Protein AF-A0AAD6RUS1-F1 (afdb_monomer_lite)

pLDDT: mean 93.87, std 6.11, range [62.81, 98.31]

Secondary structure (DSSP, 8-state):
-EEEETTTTEEEE-TT-BHHHHHHHHHHH-SS------S-TT-BHHHHTSTT----TTHHHH--GGGG-----EE-TT--EE-

Radius of gyration: 12.89 Å; chains: 1; bounding box: 27×23×39 Å

Organism: NCBI:txid444605

Structure (mmCIF, N/CA/C/O backbone):
data_AF-A0AAD6RUS1-F1
#
_entry.id   AF-A0AAD6RUS1-F1
#
loop_
_atom_site.group_PDB
_atom_site.id
_atom_site.type_symbol
_atom_site.label_atom_id
_atom_site.label_alt_id
_atom_site.label_comp_id
_atom_site.label_asym_id
_atom_site.label_entity_id
_atom_site.label_seq_id
_atom_site.pdbx_PDB_ins_code
_atom_site.Cartn_x
_atom_site.Cartn_y
_atom_site.Cartn_z
_atom_site.occupancy
_atom_site.B_iso_or_equiv
_atom_site.auth_seq_id
_atom_site.auth_comp_id
_atom_site.auth_asym_id
_atom_site.auth_atom_id
_atom_site.pdbx_PDB_model_num
ATOM 1 N N . MET A 1 1 ? -0.833 9.071 -7.367 1.00 88.25 1 MET A N 1
ATOM 2 C CA . MET A 1 1 ? -2.182 9.385 -6.865 1.00 88.25 1 MET A CA 1
ATOM 3 C C . MET A 1 1 ? -2.436 8.509 -5.651 1.00 88.25 1 MET A C 1
ATOM 5 O O . MET A 1 1 ? -1.944 7.395 -5.603 1.00 88.25 1 MET A O 1
ATOM 9 N N . VAL A 1 2 ? -3.140 9.038 -4.652 1.00 96.31 2 VAL A N 1
ATOM 10 C CA . VAL A 1 2 ? -3.529 8.310 -3.432 1.00 96.31 2 VAL A CA 1
ATOM 11 C C . VAL A 1 2 ? -5.010 8.594 -3.233 1.00 96.31 2 VAL A C 1
ATOM 13 O O . VAL A 1 2 ? -5.373 9.768 -3.065 1.00 96.31 2 VAL A O 1
ATOM 16 N N . ILE A 1 3 ? -5.834 7.554 -3.311 1.00 96.75 3 ILE A N 1
ATOM 17 C CA . ILE A 1 3 ? -7.287 7.592 -3.125 1.00 96.75 3 ILE A CA 1
ATOM 18 C C . ILE A 1 3 ? -7.610 6.721 -1.918 1.00 96.75 3 ILE A C 1
ATOM 20 O O . ILE A 1 3 ? -7.186 5.572 -1.861 1.00 96.75 3 ILE A O 1
ATOM 24 N N . ILE A 1 4 ? -8.348 7.277 -0.960 1.00 96.81 4 ILE A N 1
ATOM 25 C CA . ILE A 1 4 ? -8.663 6.611 0.304 1.00 96.81 4 ILE A CA 1
ATOM 26 C C . ILE A 1 4 ? -10.168 6.463 0.418 1.00 96.81 4 ILE A C 1
ATOM 28 O O . ILE A 1 4 ? -10.901 7.452 0.346 1.00 96.81 4 ILE A O 1
ATOM 32 N N . ASP A 1 5 ? -10.589 5.223 0.619 1.00 97.00 5 ASP A N 1
ATOM 33 C CA . ASP A 1 5 ? -11.951 4.820 0.911 1.00 97.00 5 ASP A CA 1
ATOM 34 C C . ASP A 1 5 ? -12.034 4.424 2.389 1.00 97.00 5 ASP A C 1
ATOM 36 O O . ASP A 1 5 ? -11.662 3.322 2.799 1.00 97.00 5 ASP A O 1
ATOM 40 N N . VAL A 1 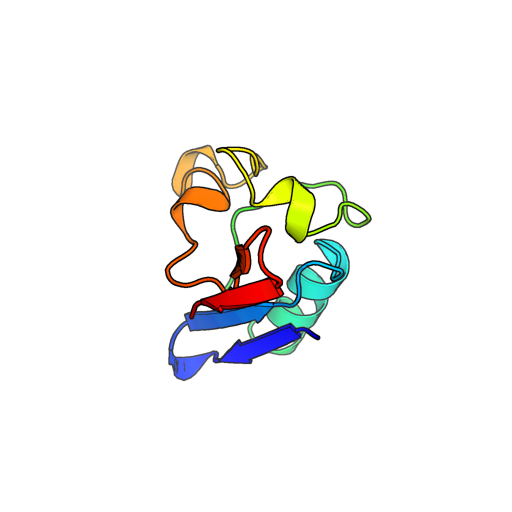6 ? -12.495 5.373 3.202 1.00 96.75 6 VAL A N 1
ATOM 41 C CA . VAL A 1 6 ? -12.609 5.211 4.657 1.00 96.75 6 VAL A CA 1
ATOM 42 C C . VAL A 1 6 ? -13.716 4.223 5.018 1.00 96.75 6 VAL A C 1
ATOM 44 O O . VAL A 1 6 ? -13.557 3.473 5.977 1.00 96.75 6 VAL A O 1
ATOM 47 N N . GLU A 1 7 ? -14.813 4.195 4.257 1.00 97.00 7 GLU A N 1
ATOM 48 C CA . GLU A 1 7 ? -15.960 3.322 4.534 1.00 97.00 7 GLU A CA 1
ATOM 49 C C . GLU A 1 7 ? -15.567 1.851 4.393 1.00 97.00 7 GLU A C 1
ATOM 51 O O . GLU A 1 7 ? -15.919 1.029 5.239 1.00 97.00 7 GLU A O 1
ATOM 56 N N . ASN A 1 8 ? -14.767 1.536 3.371 1.00 97.44 8 ASN A N 1
ATOM 57 C CA . ASN A 1 8 ? -14.284 0.179 3.125 1.00 97.44 8 ASN A CA 1
ATOM 58 C C . ASN A 1 8 ? -12.906 -0.112 3.734 1.00 97.44 8 ASN A C 1
ATOM 60 O O . ASN A 1 8 ? -12.426 -1.238 3.616 1.00 97.44 8 ASN A O 1
ATOM 64 N N . SER A 1 9 ? -12.271 0.866 4.393 1.00 96.50 9 SER A N 1
ATOM 65 C CA . SER A 1 9 ? -10.909 0.755 4.942 1.00 96.50 9 SER A CA 1
ATOM 66 C C . SER A 1 9 ? -9.883 0.295 3.896 1.00 96.50 9 SER A C 1
ATOM 68 O O . SER A 1 9 ? -9.060 -0.585 4.147 1.00 96.50 9 SER A O 1
ATOM 70 N N . LYS A 1 10 ? -9.956 0.881 2.696 1.00 97.56 10 LYS A N 1
ATOM 71 C CA . LYS A 1 10 ? -9.096 0.565 1.548 1.00 97.56 10 LYS A CA 1
ATOM 72 C C . LYS A 1 10 ? -8.459 1.826 0.983 1.00 97.56 10 LYS A C 1
ATOM 74 O O . LYS A 1 10 ? -8.986 2.929 1.115 1.00 97.56 10 LYS A O 1
ATOM 79 N N . ALA A 1 11 ? -7.340 1.653 0.294 1.00 97.19 11 ALA A N 1
ATOM 80 C CA . ALA A 1 11 ? -6.722 2.719 -0.473 1.00 97.19 11 ALA A CA 1
ATOM 81 C C . ALA A 1 11 ? -6.170 2.175 -1.792 1.00 97.19 11 ALA A C 1
ATOM 83 O O . ALA A 1 11 ? -5.590 1.093 -1.820 1.00 97.19 11 ALA A O 1
ATOM 84 N N . TRP A 1 12 ? -6.323 2.959 -2.858 1.00 97.12 12 TRP A N 1
ATOM 85 C CA . TRP A 1 12 ? -5.614 2.764 -4.121 1.00 97.12 12 TRP A CA 1
ATOM 86 C C . TRP A 1 12 ? -4.481 3.776 -4.202 1.00 97.12 12 TRP A C 1
ATOM 88 O O . TRP A 1 12 ? -4.691 4.985 -4.027 1.00 97.12 12 TRP A O 1
ATOM 98 N N . VAL A 1 13 ? -3.269 3.277 -4.431 1.00 96.12 13 VAL A N 1
ATOM 99 C CA . VAL A 1 13 ? -2.057 4.087 -4.388 1.00 96.12 13 VAL A CA 1
ATOM 100 C C . VAL A 1 13 ? -1.154 3.773 -5.568 1.00 96.12 13 VAL A C 1
ATOM 102 O O . VAL A 1 13 ? -0.769 2.627 -5.774 1.00 96.12 13 VAL A O 1
ATOM 105 N N . ASP A 1 14 ? -0.767 4.813 -6.303 1.00 95.19 14 ASP A N 1
ATOM 106 C CA . ASP A 1 14 ? 0.173 4.660 -7.409 1.00 95.19 14 ASP A CA 1
ATOM 107 C C . ASP A 1 14 ? 1.581 4.343 -6.892 1.00 95.19 14 ASP A C 1
ATOM 109 O O . ASP A 1 14 ? 2.040 4.898 -5.889 1.00 95.19 14 ASP A O 1
ATOM 113 N N . ALA A 1 15 ? 2.318 3.531 -7.649 1.00 92.62 15 ALA A N 1
ATOM 114 C CA . ALA A 1 15 ? 3.652 3.055 -7.282 1.00 92.62 15 ALA A CA 1
ATOM 115 C C . ALA A 1 15 ? 4.692 4.171 -7.034 1.00 92.62 15 ALA A C 1
ATOM 117 O O . ALA A 1 15 ? 5.671 3.955 -6.318 1.00 92.62 15 ALA A O 1
ATOM 118 N N . TRP A 1 16 ? 4.505 5.364 -7.607 1.00 92.31 16 TRP A N 1
ATOM 119 C CA . TRP A 1 16 ? 5.405 6.511 -7.423 1.00 92.31 16 TRP A CA 1
ATOM 120 C C . TRP A 1 16 ? 5.090 7.373 -6.199 1.00 92.31 16 TRP A C 1
ATOM 122 O O . TRP A 1 16 ? 5.877 8.264 -5.882 1.00 92.31 16 TRP A O 1
ATOM 132 N N . ALA A 1 17 ? 3.965 7.143 -5.519 1.00 96.50 17 ALA A N 1
ATOM 133 C CA . ALA A 1 17 ? 3.677 7.848 -4.280 1.00 96.50 17 ALA A CA 1
ATOM 134 C C . ALA A 1 17 ? 4.654 7.424 -3.174 1.00 96.50 17 ALA A C 1
ATOM 136 O O . ALA A 1 17 ? 5.212 6.322 -3.167 1.00 96.50 17 ALA A O 1
ATOM 137 N N . THR A 1 18 ? 4.865 8.327 -2.229 1.00 96.38 18 THR A N 1
ATOM 138 C CA . THR A 1 18 ? 5.722 8.126 -1.063 1.00 96.38 18 THR A CA 1
ATOM 139 C C . THR A 1 18 ? 4.907 7.706 0.156 1.00 96.38 18 THR A C 1
ATOM 141 O O . THR A 1 18 ? 3.711 7.992 0.262 1.00 96.38 18 THR A O 1
ATOM 144 N N . LEU A 1 19 ? 5.562 7.060 1.124 1.00 95.75 19 LEU A N 1
ATOM 145 C CA . LEU A 1 19 ? 4.932 6.714 2.403 1.00 95.75 19 LEU A CA 1
ATOM 146 C C . LEU A 1 19 ? 4.355 7.946 3.110 1.00 95.75 19 LEU A C 1
ATOM 148 O O . LEU A 1 19 ? 3.259 7.886 3.661 1.00 95.75 19 LEU A O 1
ATOM 152 N N . GLY A 1 20 ? 5.066 9.075 3.057 1.00 96.75 20 GLY A N 1
ATOM 153 C CA . GLY A 1 20 ? 4.607 10.326 3.650 1.00 96.75 20 GLY A CA 1
ATOM 154 C C . GLY A 1 20 ? 3.310 10.840 3.035 1.00 96.75 20 GLY A C 1
ATOM 155 O O . GLY A 1 20 ? 2.426 11.265 3.774 1.00 96.75 20 GLY A O 1
ATOM 156 N N . GLU A 1 21 ? 3.156 10.753 1.713 1.00 97.38 21 GLU A N 1
ATOM 157 C CA . GLU A 1 21 ? 1.911 11.141 1.039 1.00 97.38 21 GLU A CA 1
ATOM 158 C C . GLU A 1 21 ? 0.739 10.251 1.456 1.00 97.38 21 GLU A C 1
ATOM 160 O O . GLU A 1 21 ? -0.348 10.767 1.714 1.00 97.38 21 GLU A O 1
ATOM 165 N N . VAL A 1 22 ? 0.947 8.934 1.572 1.00 96.19 22 VAL A N 1
ATOM 166 C CA . VAL A 1 22 ? -0.103 8.012 2.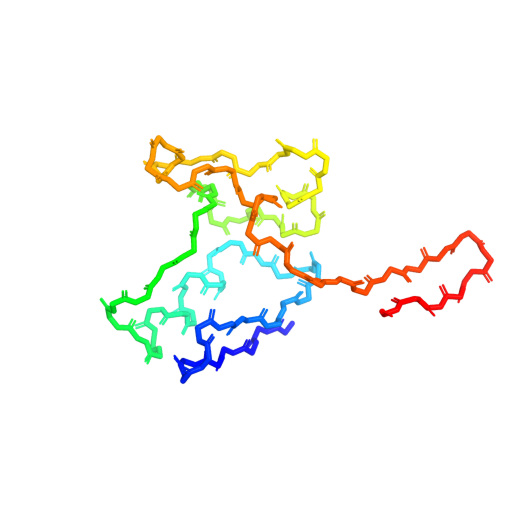036 1.00 96.19 22 VAL A CA 1
ATOM 167 C C . VAL A 1 22 ? -0.511 8.308 3.466 1.00 96.19 22 VAL A C 1
ATOM 169 O O . VAL A 1 22 ? -1.698 8.488 3.726 1.00 96.19 22 VAL A O 1
ATOM 172 N N . TYR A 1 23 ? 0.451 8.419 4.382 1.00 96.69 23 TYR A N 1
ATOM 173 C CA . TYR A 1 23 ? 0.152 8.708 5.784 1.00 96.69 23 TYR A CA 1
ATOM 174 C C . TYR A 1 23 ? -0.539 10.053 5.956 1.00 96.69 23 TYR A C 1
ATOM 176 O O . TYR A 1 23 ? -1.489 10.162 6.729 1.00 96.69 23 TYR A O 1
ATOM 184 N N . TYR A 1 24 ? -0.085 11.074 5.226 1.00 97.19 24 TYR A N 1
ATOM 185 C CA . TYR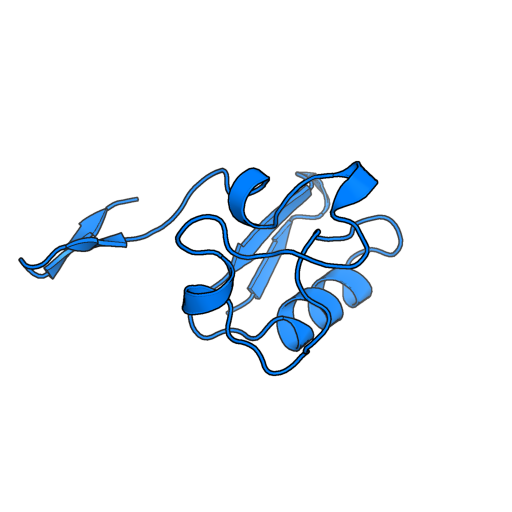 A 1 24 ? -0.695 12.392 5.271 1.00 97.19 24 TYR A CA 1
ATOM 186 C C . TYR A 1 24 ? -2.159 12.323 4.837 1.00 97.19 24 TYR A C 1
ATOM 188 O O . TYR A 1 24 ? -3.036 12.690 5.620 1.00 97.19 24 TYR A O 1
ATOM 196 N N . LYS A 1 25 ? -2.437 11.759 3.655 1.00 96.81 25 LYS A N 1
ATOM 197 C CA . LYS A 1 25 ? -3.809 11.648 3.145 1.00 96.81 25 LYS A CA 1
ATOM 198 C C . LYS A 1 25 ? -4.712 10.797 4.033 1.00 96.81 25 LYS A C 1
ATOM 200 O O . LYS A 1 25 ? -5.871 11.158 4.220 1.00 96.81 25 LYS A O 1
ATOM 205 N N . ASP A 1 26 ? -4.208 9.691 4.576 1.00 95.19 26 ASP A N 1
ATOM 206 C CA . ASP A 1 26 ? -4.979 8.829 5.479 1.00 95.19 26 ASP A CA 1
ATOM 207 C C . ASP A 1 26 ? -5.357 9.595 6.743 1.00 95.19 26 ASP A C 1
ATOM 209 O O . ASP A 1 26 ? -6.532 9.694 7.092 1.00 95.19 26 ASP A O 1
ATOM 213 N N . SER A 1 27 ? -4.385 10.294 7.333 1.00 95.75 27 SER A N 1
ATOM 214 C CA . SER A 1 27 ? -4.602 11.120 8.522 1.00 95.75 27 SER A CA 1
ATOM 215 C C . SER A 1 27 ? -5.540 12.314 8.296 1.00 95.75 27 SER A C 1
ATOM 217 O O . SER A 1 27 ? -6.170 12.787 9.248 1.00 95.75 27 SER A O 1
ATOM 219 N N . GLU A 1 28 ? -5.634 12.835 7.068 1.00 97.31 28 GLU A N 1
ATOM 220 C CA . GLU A 1 28 ? -6.606 13.870 6.697 1.00 97.31 28 GLU A CA 1
ATOM 221 C C . GLU A 1 28 ? -8.032 13.311 6.626 1.00 97.31 28 GLU A C 1
ATOM 223 O O . GLU A 1 28 ? -8.986 14.021 6.946 1.00 97.31 28 GLU A O 1
ATOM 228 N N . LYS A 1 29 ? -8.186 12.047 6.219 1.00 96.44 29 LYS A N 1
ATOM 229 C CA . LYS A 1 29 ? -9.485 11.396 6.005 1.00 96.44 29 LYS A CA 1
ATOM 230 C C . LYS A 1 29 ? -10.013 10.672 7.240 1.00 96.44 29 LYS A C 1
ATOM 232 O O . LYS A 1 29 ? -11.226 10.607 7.426 1.00 96.44 29 LYS A O 1
ATOM 237 N N . SER A 1 30 ? -9.133 10.150 8.087 1.00 95.69 30 SER A N 1
ATOM 238 C CA . SER A 1 30 ? -9.488 9.406 9.290 1.00 95.69 30 SER A CA 1
ATOM 239 C C . SER A 1 30 ? -8.467 9.626 10.404 1.00 95.69 30 SER A C 1
ATOM 241 O O . SER A 1 30 ? -7.277 9.807 10.171 1.00 95.69 30 SER A O 1
ATOM 243 N N . LYS A 1 31 ? -8.936 9.600 11.655 1.00 95.06 31 LYS A N 1
ATOM 244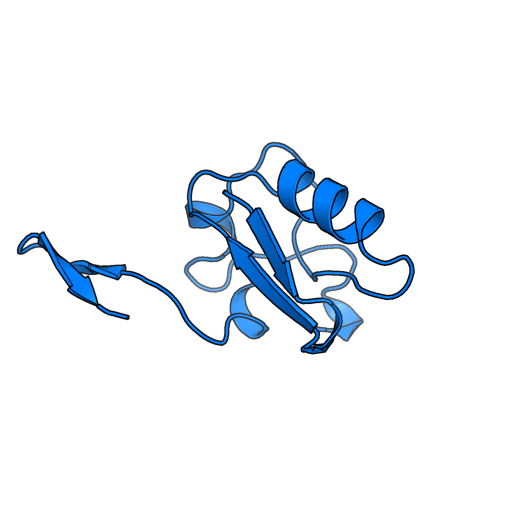 C CA . LYS A 1 31 ? -8.072 9.599 12.853 1.00 95.06 31 LYS A CA 1
ATOM 245 C C . LYS A 1 31 ? -7.933 8.215 13.484 1.00 95.06 31 LYS A C 1
ATOM 247 O O . LYS A 1 31 ? -7.240 8.074 14.487 1.00 95.06 31 LYS A O 1
ATOM 252 N N . THR A 1 32 ? -8.609 7.214 12.924 1.00 95.69 32 THR A N 1
ATOM 253 C CA . THR A 1 32 ? -8.685 5.854 13.477 1.00 95.69 32 THR A CA 1
ATOM 254 C C . THR A 1 32 ? -8.187 4.782 12.514 1.00 95.69 32 THR A C 1
ATOM 256 O O . THR A 1 32 ? -8.028 3.640 12.938 1.00 95.69 32 THR A O 1
ATOM 259 N N . LEU A 1 33 ? -7.943 5.128 11.247 1.00 95.75 33 LEU A N 1
ATOM 260 C CA . LEU A 1 33 ? -7.278 4.262 10.274 1.00 95.75 33 LEU A CA 1
ATOM 261 C C . LEU A 1 33 ? -5.779 4.574 10.222 1.00 95.75 33 LEU A C 1
ATOM 263 O O . LEU A 1 33 ? -5.347 5.670 10.583 1.00 95.75 33 LEU A O 1
ATOM 267 N N . ALA A 1 34 ? -5.003 3.554 9.866 1.00 95.56 34 ALA A N 1
ATOM 268 C CA . ALA A 1 34 ? -3.564 3.624 9.668 1.00 95.56 34 ALA A CA 1
ATOM 269 C C . ALA A 1 34 ? -3.123 2.470 8.760 1.00 95.56 34 ALA A C 1
ATOM 271 O O . ALA A 1 34 ? -3.749 1.407 8.759 1.00 95.56 34 ALA A O 1
ATOM 272 N N . PHE A 1 35 ? -1.999 2.639 8.062 1.00 95.31 35 PHE A N 1
ATOM 273 C CA . PHE A 1 35 ? -1.406 1.596 7.224 1.00 95.31 35 PHE A CA 1
ATOM 274 C C . PHE A 1 35 ? -0.026 1.147 7.756 1.00 95.31 35 PHE A C 1
ATOM 276 O O . PHE A 1 35 ? 0.838 2.000 7.993 1.00 95.31 35 PHE A O 1
ATOM 283 N N . PRO A 1 36 ? 0.220 -0.164 7.970 1.00 95.19 36 PRO A N 1
ATOM 284 C CA . PRO A 1 36 ? 1.465 -0.667 8.550 1.00 95.19 36 PRO A CA 1
ATOM 285 C C . PRO A 1 36 ? 2.611 -0.682 7.528 1.00 95.19 36 PRO A C 1
ATOM 287 O O . PRO A 1 36 ? 2.853 -1.682 6.865 1.00 95.19 36 PRO A O 1
ATOM 290 N N . ALA A 1 37 ? 3.356 0.420 7.430 1.00 95.38 37 ALA A N 1
ATOM 291 C CA . ALA A 1 37 ? 4.541 0.513 6.578 1.00 95.38 37 ALA A CA 1
ATOM 292 C C . ALA A 1 37 ? 5.721 1.217 7.283 1.00 95.38 37 ALA A C 1
ATOM 294 O O . ALA A 1 37 ? 5.767 1.334 8.511 1.00 95.38 37 ALA A O 1
ATOM 295 N N . GLY A 1 38 ? 6.730 1.624 6.508 1.00 94.31 38 GLY A N 1
ATOM 296 C CA . GLY A 1 38 ? 8.017 2.108 7.007 1.00 94.31 38 GLY A CA 1
ATOM 297 C C . GLY A 1 38 ? 7.954 3.503 7.623 1.00 94.31 38 GLY A C 1
ATOM 298 O O . GLY A 1 38 ? 6.982 4.237 7.471 1.00 94.31 38 GLY A O 1
ATOM 299 N N . VAL A 1 39 ? 9.023 3.888 8.318 1.00 94.81 39 VAL A N 1
ATOM 300 C CA . VAL A 1 39 ? 9.125 5.200 8.985 1.00 94.81 39 VAL A CA 1
ATOM 301 C C . VAL A 1 39 ? 9.672 6.305 8.068 1.00 94.81 39 VAL A C 1
ATOM 303 O O . VAL A 1 39 ? 9.412 7.486 8.284 1.00 94.81 39 VAL A O 1
ATOM 306 N N . CYS A 1 40 ? 10.428 5.940 7.031 1.00 94.19 40 CYS A N 1
ATOM 307 C CA . CYS A 1 40 ? 11.087 6.891 6.139 1.00 94.19 40 CYS A CA 1
ATOM 308 C C . CYS A 1 40 ? 10.092 7.474 5.124 1.00 94.19 40 CYS A C 1
ATOM 310 O O . CYS A 1 40 ? 9.769 6.833 4.130 1.00 94.19 40 CYS A O 1
ATOM 312 N N . LEU A 1 41 ? 9.631 8.705 5.359 1.00 95.94 41 LEU A N 1
ATOM 313 C CA . LEU A 1 41 ? 8.539 9.330 4.598 1.00 95.94 41 LEU A CA 1
ATOM 314 C C . LEU A 1 41 ? 8.802 9.467 3.092 1.00 95.94 41 LEU A C 1
ATOM 316 O O . LEU A 1 41 ? 7.854 9.439 2.320 1.00 95.94 41 LEU A O 1
ATOM 320 N N . THR A 1 42 ? 10.060 9.613 2.672 1.00 95.88 42 THR A N 1
ATOM 321 C CA . THR A 1 42 ? 10.445 9.791 1.261 1.00 95.88 42 THR A CA 1
ATOM 322 C C . THR A 1 42 ? 10.578 8.482 0.487 1.00 95.88 42 THR A C 1
ATOM 324 O O . THR A 1 42 ? 10.817 8.509 -0.718 1.00 95.88 42 THR A O 1
ATOM 327 N N . VAL A 1 43 ? 10.453 7.334 1.155 1.00 93.88 43 VAL A N 1
ATOM 328 C CA . VAL A 1 43 ? 10.516 6.029 0.494 1.00 93.88 43 VAL A CA 1
ATOM 329 C C . VAL A 1 43 ? 9.291 5.854 -0.401 1.00 93.88 43 VAL A C 1
ATOM 331 O O . VAL A 1 43 ? 8.163 6.131 0.016 1.00 93.88 43 VAL A O 1
ATOM 334 N N . SER A 1 44 ? 9.525 5.395 -1.632 1.00 93.81 44 SER A N 1
ATOM 335 C CA . SER A 1 44 ? 8.472 5.128 -2.607 1.00 93.81 44 SER A CA 1
ATOM 336 C C . SER A 1 44 ? 7.750 3.816 -2.320 1.00 93.81 44 SER A C 1
ATOM 338 O O . SER A 1 44 ? 8.341 2.826 -1.884 1.00 93.81 44 SER A O 1
ATOM 340 N N . ILE A 1 45 ? 6.458 3.801 -2.616 1.00 93.56 45 ILE A N 1
ATOM 341 C CA . ILE A 1 45 ? 5.577 2.665 -2.353 1.00 93.56 45 ILE A CA 1
ATOM 342 C C . ILE A 1 45 ? 5.887 1.495 -3.269 1.00 93.56 45 ILE A C 1
ATOM 344 O O . ILE A 1 45 ? 5.999 0.373 -2.787 1.00 93.56 45 ILE A O 1
ATOM 348 N N . GLY A 1 46 ? 6.113 1.751 -4.559 1.00 90.88 46 GLY A N 1
ATOM 349 C CA . GLY A 1 46 ? 6.372 0.696 -5.538 1.00 90.88 46 GLY A CA 1
ATOM 350 C C . GLY A 1 46 ? 7.559 -0.197 -5.171 1.00 90.88 46 GLY A C 1
ATOM 351 O O . GLY A 1 46 ? 7.506 -1.404 -5.379 1.00 90.88 46 GLY A O 1
ATOM 352 N N . GLY A 1 47 ? 8.613 0.372 -4.576 1.00 90.19 47 GLY A N 1
ATOM 353 C CA . GLY A 1 47 ? 9.731 -0.412 -4.049 1.00 90.19 47 GLY A CA 1
ATOM 354 C C . GLY A 1 47 ? 9.443 -1.015 -2.673 1.00 90.19 47 GLY A C 1
ATOM 355 O O . GLY A 1 47 ? 9.746 -2.178 -2.432 1.00 90.19 47 GLY A O 1
ATOM 356 N N . HIS A 1 48 ? 8.852 -0.232 -1.766 1.00 92.31 48 HIS A N 1
ATOM 357 C CA . HIS A 1 48 ? 8.662 -0.612 -0.360 1.00 92.31 48 HIS A CA 1
ATOM 358 C C . HIS A 1 48 ? 7.633 -1.715 -0.135 1.00 92.31 48 HIS A C 1
ATOM 360 O O . HIS A 1 48 ? 7.731 -2.452 0.841 1.00 92.31 48 HIS A O 1
ATOM 366 N N . PHE A 1 49 ? 6.628 -1.799 -1.002 1.00 90.25 49 PHE A N 1
ATOM 367 C CA . PHE A 1 49 ? 5.534 -2.765 -0.896 1.00 90.25 49 PHE A CA 1
ATOM 368 C C . PHE A 1 49 ? 5.866 -4.093 -1.584 1.00 90.25 49 PHE A C 1
ATOM 370 O O . PHE A 1 49 ? 5.199 -5.096 -1.347 1.00 90.25 49 PHE A O 1
ATOM 377 N N . ASN A 1 50 ? 6.903 -4.121 -2.422 1.00 82.69 50 ASN A N 1
ATOM 378 C CA . ASN A 1 50 ? 7.270 -5.299 -3.190 1.00 82.69 50 ASN A CA 1
ATOM 379 C C . ASN A 1 50 ? 8.109 -6.298 -2.361 1.00 82.69 50 ASN A C 1
ATOM 381 O O . ASN A 1 50 ? 8.905 -5.912 -1.505 1.00 82.69 50 ASN A O 1
ATOM 385 N N . GLY A 1 51 ? 7.965 -7.597 -2.645 1.00 65.00 51 GLY A N 1
ATOM 386 C CA . GLY A 1 51 ? 8.914 -8.643 -2.237 1.00 65.00 51 GLY A CA 1
ATOM 387 C C . GLY A 1 51 ? 9.041 -8.943 -0.736 1.00 65.00 51 GLY A C 1
ATOM 388 O O . GLY A 1 51 ? 10.092 -9.418 -0.312 1.00 65.00 51 GLY A O 1
ATOM 389 N N . GLY A 1 52 ? 8.019 -8.664 0.080 1.00 62.81 52 GLY A N 1
ATOM 390 C CA . GLY A 1 52 ? 8.093 -8.856 1.538 1.00 62.81 52 GLY A CA 1
ATOM 391 C C . GLY A 1 52 ? 8.901 -7.768 2.260 1.00 62.81 52 GLY A C 1
ATOM 392 O O . GLY A 1 52 ? 9.293 -7.937 3.415 1.00 62.81 52 GLY A O 1
ATOM 393 N N . ALA A 1 53 ? 9.165 -6.642 1.591 1.00 68.88 53 ALA A N 1
ATOM 394 C CA . ALA A 1 53 ? 9.570 -5.412 2.252 1.00 68.88 53 ALA A CA 1
ATOM 395 C C . ALA A 1 53 ? 8.354 -4.760 2.938 1.00 68.88 53 ALA A C 1
ATOM 397 O O . ALA A 1 53 ? 7.218 -5.231 2.836 1.00 68.88 53 ALA A O 1
ATOM 398 N N . GLY A 1 54 ? 8.594 -3.698 3.705 1.00 83.19 54 GLY A N 1
ATOM 399 C CA . GLY A 1 54 ? 7.492 -2.972 4.329 1.00 83.19 54 GLY A CA 1
ATOM 400 C C . GLY A 1 54 ? 7.485 -2.932 5.848 1.00 83.19 54 GLY A C 1
ATOM 401 O O . GLY A 1 54 ? 6.462 -2.577 6.427 1.00 83.19 54 GLY A O 1
ATOM 402 N N . TYR A 1 55 ? 8.577 -3.314 6.513 1.00 91.31 55 TYR A N 1
ATOM 403 C CA . TYR A 1 55 ? 8.620 -3.311 7.973 1.00 91.31 55 TYR A CA 1
ATOM 404 C C . TYR A 1 55 ? 8.543 -1.886 8.540 1.00 91.31 55 TYR A C 1
ATOM 406 O O . TYR A 1 55 ? 9.020 -0.917 7.944 1.00 91.31 55 TYR A O 1
ATOM 414 N N . GLY A 1 56 ? 7.975 -1.772 9.736 1.00 93.00 56 GLY A N 1
ATOM 415 C CA . GLY A 1 56 ? 7.867 -0.510 10.453 1.00 93.00 56 GLY A CA 1
ATOM 416 C C . GLY A 1 56 ? 7.349 -0.697 11.870 1.00 93.00 56 GLY A C 1
ATOM 417 O O . GLY A 1 56 ? 7.233 -1.815 12.366 1.00 93.00 56 GLY A O 1
ATOM 418 N N . MET A 1 57 ? 7.012 0.404 12.539 1.00 95.69 57 MET A N 1
ATOM 419 C CA . MET A 1 57 ? 6.684 0.400 13.975 1.00 95.69 57 MET A CA 1
ATOM 420 C C . MET A 1 57 ? 5.445 -0.440 14.321 1.00 95.69 57 MET A C 1
ATOM 422 O O . MET A 1 57 ? 5.304 -0.920 15.443 1.00 95.69 57 MET A O 1
ATOM 426 N N . MET A 1 58 ? 4.561 -0.650 13.347 1.00 95.75 58 MET A N 1
ATOM 427 C CA . MET A 1 58 ? 3.325 -1.417 13.489 1.00 95.75 58 MET A CA 1
ATOM 428 C C . MET A 1 58 ? 3.480 -2.916 13.181 1.00 95.75 58 MET A C 1
ATOM 430 O O . MET A 1 58 ? 2.545 -3.686 13.414 1.00 95.75 58 MET A O 1
ATOM 434 N N . MET A 1 59 ? 4.663 -3.359 12.733 1.00 94.38 59 MET A N 1
ATOM 435 C CA . MET A 1 59 ? 4.835 -4.707 12.182 1.00 94.38 59 MET A CA 1
ATOM 436 C C . MET A 1 59 ? 4.549 -5.833 13.174 1.00 94.38 59 MET A C 1
ATOM 438 O O . MET A 1 59 ? 4.039 -6.881 12.806 1.00 94.38 59 MET A O 1
ATOM 442 N N . ARG A 1 60 ? 4.841 -5.626 14.463 1.00 95.56 60 ARG A N 1
ATOM 443 C CA . ARG A 1 60 ? 4.629 -6.663 15.484 1.00 95.56 60 ARG A CA 1
ATOM 444 C C . ARG A 1 60 ? 3.153 -6.931 15.758 1.00 95.56 60 ARG A C 1
ATOM 446 O O . ARG A 1 60 ? 2.833 -7.967 16.328 1.00 95.56 60 ARG A O 1
ATOM 453 N N . LYS A 1 61 ? 2.284 -5.977 15.418 1.00 96.94 61 LYS A N 1
ATOM 454 C CA . LYS A 1 61 ? 0.841 -6.080 15.621 1.00 96.94 61 LYS A CA 1
ATOM 455 C C . LYS A 1 61 ? 0.118 -6.492 14.345 1.00 96.94 61 LYS A C 1
ATOM 457 O O . LYS A 1 61 ? -0.831 -7.260 14.435 1.00 96.94 61 LYS A O 1
ATOM 462 N N . PHE A 1 62 ? 0.551 -5.974 13.196 1.00 95.69 62 PHE A N 1
ATOM 463 C CA . PHE A 1 62 ? -0.179 -6.129 11.940 1.00 95.69 62 PHE A CA 1
ATOM 464 C C . PHE A 1 62 ? 0.600 -6.857 10.838 1.00 95.69 62 PHE A C 1
ATOM 466 O O . PHE A 1 62 ? -0.020 -7.257 9.869 1.00 95.69 62 PHE A O 1
ATOM 473 N N . GLY A 1 63 ? 1.905 -7.089 10.972 1.00 94.38 63 GLY A N 1
ATOM 474 C CA . GLY A 1 63 ? 2.730 -7.659 9.899 1.00 94.38 63 GLY A CA 1
ATOM 475 C C . GLY A 1 63 ? 3.364 -6.599 8.995 1.00 94.38 63 GLY A C 1
ATOM 476 O O . GLY A 1 63 ? 3.469 -5.425 9.356 1.00 94.38 63 GLY A O 1
ATOM 477 N N . LEU A 1 64 ? 3.860 -7.025 7.842 1.00 94.19 64 LEU A N 1
ATOM 478 C CA . LEU A 1 64 ? 4.526 -6.173 6.857 1.00 94.19 64 LEU A CA 1
ATOM 479 C C . LEU A 1 64 ? 3.504 -5.420 6.001 1.00 94.19 64 LEU A C 1
ATOM 481 O O . LEU A 1 64 ? 2.365 -5.855 5.872 1.00 94.19 64 LEU A O 1
ATOM 485 N N . ALA A 1 65 ? 3.923 -4.335 5.342 1.00 94.56 65 ALA A N 1
ATOM 486 C CA . ALA A 1 65 ? 3.071 -3.633 4.374 1.00 94.56 65 ALA A CA 1
ATOM 487 C C . ALA A 1 65 ? 2.514 -4.578 3.295 1.00 94.56 65 ALA A C 1
ATOM 489 O O . ALA A 1 65 ? 1.334 -4.504 2.960 1.00 94.56 65 ALA A O 1
ATOM 490 N N . ALA A 1 66 ? 3.353 -5.497 2.802 1.00 93.75 66 ALA A N 1
ATOM 491 C CA . ALA A 1 66 ? 2.983 -6.483 1.792 1.00 93.75 66 ALA A CA 1
ATOM 492 C C . ALA A 1 66 ? 1.860 -7.439 2.241 1.00 93.75 66 ALA A C 1
ATOM 494 O O . ALA A 1 66 ? 1.110 -7.920 1.399 1.00 93.75 66 ALA A O 1
ATOM 495 N N . ASP A 1 67 ? 1.694 -7.664 3.550 1.00 93.56 67 ASP A N 1
ATOM 496 C CA . ASP A 1 67 ? 0.646 -8.544 4.088 1.00 93.56 67 ASP A CA 1
ATOM 497 C C . ASP A 1 67 ? -0.761 -7.918 3.991 1.00 93.56 67 ASP A C 1
ATOM 499 O O . ASP A 1 67 ? -1.760 -8.606 4.194 1.00 93.56 67 ASP A O 1
ATOM 503 N N . HIS A 1 68 ? -0.852 -6.614 3.691 1.00 93.75 68 HIS A N 1
ATOM 504 C CA . HIS A 1 68 ? -2.107 -5.847 3.614 1.00 93.75 68 HIS A CA 1
ATOM 505 C C . HIS A 1 68 ? -2.459 -5.393 2.195 1.00 93.75 68 HIS A C 1
ATOM 507 O O . HIS A 1 68 ? -3.368 -4.581 2.014 1.00 93.75 68 HIS A O 1
ATOM 513 N N . ILE A 1 69 ? -1.755 -5.897 1.182 1.00 93.38 69 ILE A N 1
ATOM 514 C CA . ILE A 1 69 ? -2.059 -5.621 -0.224 1.00 93.38 69 ILE A CA 1
ATOM 515 C C . ILE A 1 69 ? -3.055 -6.670 -0.703 1.00 93.38 69 ILE A C 1
ATOM 517 O O . ILE A 1 69 ? -2.753 -7.860 -0.736 1.00 93.38 69 ILE A O 1
ATOM 521 N N . ILE A 1 70 ? -4.256 -6.219 -1.053 1.00 95.31 70 ILE A N 1
ATOM 522 C CA . ILE A 1 70 ? -5.351 -7.095 -1.494 1.00 95.31 70 ILE A CA 1
ATOM 523 C C . ILE A 1 70 ? -5.501 -7.152 -3.015 1.00 95.31 70 ILE A C 1
ATOM 525 O O . ILE A 1 70 ? -6.184 -8.042 -3.509 1.00 95.31 70 ILE A O 1
ATOM 529 N N . ASP A 1 71 ? -4.914 -6.186 -3.723 1.00 95.06 71 ASP A N 1
ATOM 530 C CA . ASP A 1 71 ? -5.026 -6.011 -5.168 1.00 95.06 71 ASP A CA 1
ATOM 531 C C . ASP A 1 71 ? -3.866 -5.140 -5.685 1.00 95.06 71 ASP A C 1
ATOM 533 O O . ASP A 1 71 ? -3.331 -4.323 -4.921 1.00 95.06 71 ASP A O 1
ATOM 537 N N . ALA A 1 72 ? -3.451 -5.323 -6.940 1.00 94.00 72 ALA A N 1
ATOM 538 C CA . ALA A 1 72 ? -2.358 -4.565 -7.545 1.00 94.00 72 ALA A CA 1
ATOM 539 C C . ALA A 1 72 ? -2.381 -4.586 -9.078 1.00 94.00 72 ALA A C 1
ATOM 541 O O . ALA A 1 72 ? -2.433 -5.640 -9.701 1.00 94.00 72 ALA A O 1
ATOM 542 N N . GLN A 1 73 ? -2.152 -3.414 -9.672 1.00 94.88 73 GLN A N 1
ATOM 543 C CA . GLN A 1 73 ? -1.958 -3.277 -11.113 1.00 94.88 73 GLN A CA 1
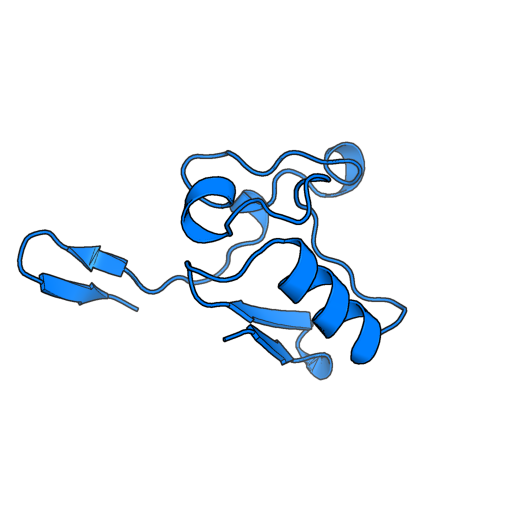ATOM 544 C C . GLN A 1 73 ? -0.497 -3.513 -11.507 1.00 94.88 73 GLN A C 1
ATOM 546 O O . GLN A 1 73 ? 0.411 -2.842 -11.003 1.00 94.88 73 GLN A O 1
ATOM 551 N N . LEU A 1 74 ? -0.266 -4.448 -12.431 1.00 93.94 74 LEU A N 1
ATOM 552 C CA . LEU A 1 74 ? 1.066 -4.851 -12.892 1.00 93.94 74 LEU A CA 1
ATOM 553 C C . LEU A 1 74 ? 1.173 -4.779 -14.417 1.00 93.94 74 LEU A C 1
ATOM 555 O O . LEU A 1 74 ? 0.240 -5.128 -15.130 1.00 93.94 74 LEU A O 1
ATOM 559 N N . ILE A 1 75 ? 2.340 -4.377 -14.921 1.00 95.44 75 ILE A N 1
ATOM 560 C CA . ILE A 1 75 ? 2.661 -4.418 -16.351 1.00 95.44 75 ILE A CA 1
ATOM 561 C C . ILE A 1 75 ? 3.727 -5.494 -16.587 1.00 95.44 75 ILE A C 1
ATOM 563 O O . ILE A 1 75 ? 4.774 -5.463 -15.934 1.00 95.44 75 ILE A O 1
ATOM 567 N N . ASP A 1 76 ? 3.460 -6.444 -17.490 1.00 96.81 76 ASP A N 1
ATOM 568 C CA . ASP A 1 76 ? 4.421 -7.493 -17.866 1.00 96.81 76 ASP A CA 1
ATOM 569 C C . ASP A 1 76 ? 5.487 -7.010 -18.866 1.00 96.81 76 ASP A C 1
ATOM 571 O O . ASP A 1 76 ? 5.517 -5.853 -19.294 1.00 96.81 76 ASP A O 1
ATOM 575 N N 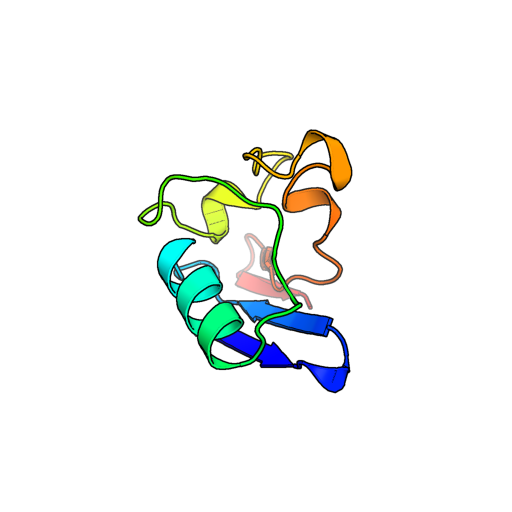. VAL A 1 77 ? 6.405 -7.908 -19.236 1.00 97.56 77 VAL A N 1
ATOM 576 C CA . VAL A 1 77 ? 7.510 -7.595 -20.156 1.00 97.56 77 VAL A CA 1
ATOM 577 C C . VAL A 1 77 ? 7.032 -7.346 -21.591 1.00 97.56 77 VAL A C 1
ATOM 579 O O . VAL A 1 77 ? 7.736 -6.700 -22.366 1.00 97.56 77 VAL A O 1
ATOM 582 N N . GLU A 1 78 ? 5.833 -7.812 -21.941 1.00 98.19 78 GLU A N 1
ATOM 583 C CA . GLU A 1 78 ? 5.142 -7.541 -23.201 1.00 98.19 78 GLU A CA 1
ATOM 584 C C . GLU A 1 78 ? 4.339 -6.226 -23.178 1.00 98.19 78 GLU A C 1
ATOM 586 O O . GLU A 1 78 ? 3.742 -5.857 -24.193 1.00 98.19 78 GLU A O 1
ATOM 591 N N . GLY A 1 79 ? 4.328 -5.504 -22.054 1.00 97.81 79 GLY A N 1
ATOM 592 C CA . GLY A 1 79 ? 3.613 -4.239 -21.892 1.00 97.81 79 GLY A CA 1
ATOM 593 C C . GLY A 1 79 ? 2.111 -4.392 -21.644 1.00 97.81 79 GLY A C 1
ATOM 594 O O . GLY A 1 79 ? 1.361 -3.437 -21.853 1.00 97.81 79 GLY A O 1
ATOM 595 N N . ARG A 1 80 ? 1.643 -5.573 -21.228 1.00 98.31 80 ARG A N 1
ATOM 596 C CA . ARG A 1 80 ? 0.231 -5.835 -20.919 1.00 98.31 80 ARG A CA 1
ATOM 597 C C . ARG A 1 80 ? -0.064 -5.483 -19.469 1.00 98.31 80 ARG A C 1
ATOM 599 O O . ARG A 1 80 ? 0.704 -5.840 -18.582 1.00 98.31 80 ARG A O 1
ATOM 606 N N . LEU A 1 81 ? -1.194 -4.817 -19.244 1.00 97.19 81 LEU A N 1
ATOM 607 C CA . LEU A 1 81 ? -1.704 -4.492 -17.914 1.00 97.19 81 LEU A CA 1
ATOM 608 C C . LEU A 1 81 ? -2.525 -5.661 -17.353 1.00 97.19 81 LEU A C 1
ATOM 610 O O . LEU A 1 81 ? -3.444 -6.137 -18.021 1.00 97.19 81 LEU A O 1
ATOM 614 N N . TYR A 1 82 ? -2.208 -6.062 -16.126 1.00 95.94 82 TYR A N 1
ATOM 615 C CA . TYR A 1 82 ? -2.993 -6.961 -15.280 1.00 95.94 82 TYR A CA 1
ATOM 616 C C . TYR A 1 82 ? -3.539 -6.165 -14.096 1.00 95.94 82 TYR A C 1
ATOM 618 O O . TYR A 1 82 ? -2.838 -5.293 -13.575 1.00 95.94 82 TYR A O 1
ATOM 626 N N . ASP A 1 83 ? -4.773 -6.480 -13.721 1.00 93.44 83 ASP A N 1
ATOM 627 C CA . ASP A 1 83 ? -5.547 -5.951 -12.594 1.00 93.44 83 ASP A CA 1
ATOM 628 C C . ASP A 1 83 ? -6.144 -7.170 -11.879 1.00 93.44 83 ASP A C 1
ATOM 630 O O . ASP A 1 83 ? -6.791 -7.990 -12.583 1.00 93.44 83 ASP A O 1
#

Foldseek 3Di:
DWAADPVVLDIDDDQAAWQLVNQVVCVVVDPPHDQQFDDPRRDTNNVQLPDLHGHYPCCVPQNGNVVPDPDDWDADPVRDIDD

Sequence (83 aa):
MVIIDVENSKAWVDAWATLGEVYYKDSEKSKTLAFPAGVCLTVSIGGHFNGGAGYGMMMRKFGLAADHIIDAQLIDVEGRLYD

InterPro domains:
  IPR006094 FAD linked oxidase, N-terminal [PF01565] (4-81)
  IPR016169 FAD-binding, type PCMH, subdomain 2 [G3DSA:3.30.465.10] (4-82)
  IPR036318 FAD-binding, type PCMH-like superfamily [SSF56176] (3-82)